Protein AF-A0A9D9PCB0-F1 (afdb_monomer_lite)

Sequence (121 aa):
MARIFLEGSPNNMSHNCPRNSQHIVNQSSSFSHPRYQTNWGKFAVWKPEWDRHDIIHTFKMILCTDKPWIVTSEANLPSLEGYTKSQAIEIARNLLLESNCKKVIAVSIHAKKSILDFHKN

Secondary structure (DSSP, 8-state):
--EEEEES-HHHHHHHS-TT-SSEEEE--S-------BTTB--EE----SS--SEEEEES--EE-SS-EEEEESSSSS--TT---HHHHHHHHHHHHSTTEEEEEESSHHHHHHHHHHHH-

pLDDT: mean 74.71, std 14.27, range [42.38, 94.44]

Structure (mmCIF, N/CA/C/O backbone):
data_AF-A0A9D9PCB0-F1
#
_entry.id   AF-A0A9D9PCB0-F1
#
loop_
_atom_site.group_PDB
_atom_site.id
_atom_site.type_symbol
_atom_site.label_atom_id
_atom_site.label_alt_id
_atom_site.label_comp_id
_atom_site.label_asym_id
_atom_site.label_entity_id
_atom_site.label_seq_id
_atom_site.pdbx_PDB_ins_code
_atom_site.Cartn_x
_atom_site.Cartn_y
_atom_site.Cartn_z
_atom_site.occupancy
_ato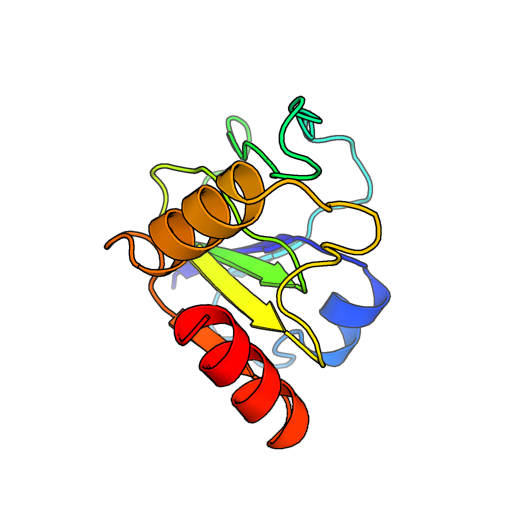m_site.B_iso_or_equiv
_atom_site.auth_seq_id
_atom_site.auth_comp_id
_atom_site.auth_asym_id
_atom_site.auth_atom_id
_atom_site.pdbx_PDB_model_num
ATOM 1 N N . MET A 1 1 ? -4.584 -9.150 -17.362 1.00 83.00 1 MET A N 1
ATOM 2 C CA . MET A 1 1 ? -3.299 -8.469 -17.091 1.00 83.00 1 MET A CA 1
ATOM 3 C C . MET A 1 1 ? -3.611 -7.088 -16.540 1.00 83.00 1 MET A C 1
ATOM 5 O O . MET A 1 1 ? -4.437 -6.417 -17.141 1.00 83.00 1 MET A O 1
ATOM 9 N N . ALA A 1 2 ? -3.021 -6.705 -15.408 1.00 87.25 2 ALA A N 1
ATOM 10 C CA . ALA A 1 2 ? -3.275 -5.404 -14.770 1.00 87.25 2 ALA A CA 1
ATOM 11 C C . ALA A 1 2 ? -2.065 -4.477 -14.943 1.00 87.25 2 ALA A C 1
ATOM 13 O O . ALA A 1 2 ? -0.948 -4.970 -15.116 1.00 87.25 2 ALA A O 1
ATOM 14 N N . ARG A 1 3 ? -2.287 -3.165 -14.891 1.00 88.31 3 ARG A N 1
ATOM 15 C CA . ARG A 1 3 ? -1.266 -2.115 -14.892 1.00 88.31 3 ARG A CA 1
ATOM 16 C C . ARG A 1 3 ? -1.065 -1.602 -13.472 1.00 88.31 3 ARG A C 1
ATOM 18 O O . ARG A 1 3 ? -1.962 -0.989 -12.897 1.00 88.31 3 ARG A O 1
ATOM 25 N N . ILE A 1 4 ? 0.108 -1.868 -12.918 1.00 87.81 4 ILE A N 1
ATOM 26 C CA . ILE A 1 4 ? 0.512 -1.467 -11.574 1.00 87.81 4 ILE A CA 1
ATOM 27 C C . ILE A 1 4 ? 1.431 -0.262 -11.710 1.00 87.81 4 ILE A C 1
ATOM 29 O O . ILE A 1 4 ? 2.440 -0.339 -12.409 1.00 87.81 4 ILE A O 1
ATOM 33 N N . PHE A 1 5 ? 1.095 0.829 -11.032 1.00 86.56 5 PHE A N 1
ATOM 34 C CA . PHE A 1 5 ? 1.978 1.981 -10.917 1.00 86.56 5 PHE A CA 1
ATOM 35 C C . PHE A 1 5 ? 2.742 1.916 -9.594 1.00 86.56 5 PHE A C 1
ATOM 37 O O . PHE A 1 5 ? 2.125 1.953 -8.531 1.00 86.56 5 PHE A O 1
ATOM 44 N N . LEU A 1 6 ? 4.068 1.801 -9.649 1.00 84.81 6 LEU A N 1
ATOM 45 C CA . LEU A 1 6 ? 4.934 1.818 -8.475 1.00 84.81 6 LEU A CA 1
ATOM 46 C C . LEU A 1 6 ? 5.426 3.231 -8.181 1.00 84.81 6 LEU A C 1
ATOM 48 O O . LEU A 1 6 ? 5.959 3.912 -9.059 1.00 84.81 6 LEU A O 1
ATOM 52 N N . GLU A 1 7 ? 5.303 3.621 -6.917 1.00 80.19 7 GLU A N 1
ATOM 53 C CA . GLU A 1 7 ? 5.705 4.937 -6.431 1.00 80.19 7 GLU A CA 1
ATOM 54 C C . GLU A 1 7 ? 6.479 4.827 -5.109 1.00 80.19 7 GLU A C 1
ATOM 56 O O . GLU A 1 7 ? 6.093 4.114 -4.178 1.00 80.19 7 GLU A O 1
ATOM 61 N N . GLY A 1 8 ? 7.580 5.564 -4.997 1.00 75.56 8 GLY A N 1
ATOM 62 C CA . GLY A 1 8 ? 8.423 5.572 -3.807 1.00 75.56 8 GLY A CA 1
ATOM 63 C C . GLY A 1 8 ? 9.897 5.770 -4.137 1.00 75.56 8 GLY A C 1
ATOM 64 O O . GLY A 1 8 ? 10.268 6.165 -5.237 1.00 75.56 8 GLY A O 1
ATOM 65 N N . SER A 1 9 ? 10.765 5.501 -3.161 1.00 72.94 9 SER A N 1
ATOM 66 C CA . SER A 1 9 ? 12.215 5.527 -3.388 1.00 72.94 9 SER A CA 1
ATOM 67 C C . SER A 1 9 ? 12.619 4.430 -4.385 1.00 72.94 9 SER A C 1
ATOM 69 O O . SER A 1 9 ? 12.251 3.273 -4.150 1.00 72.94 9 SER A O 1
ATOM 71 N N . PRO A 1 10 ? 13.423 4.733 -5.426 1.00 73.31 10 PRO A N 1
ATOM 72 C CA . PRO A 1 10 ? 13.935 3.732 -6.363 1.00 73.31 10 PRO A CA 1
ATOM 73 C C . PRO A 1 10 ? 14.617 2.551 -5.671 1.00 73.31 10 PRO A C 1
ATOM 75 O O . PRO A 1 10 ? 14.462 1.417 -6.109 1.00 73.31 10 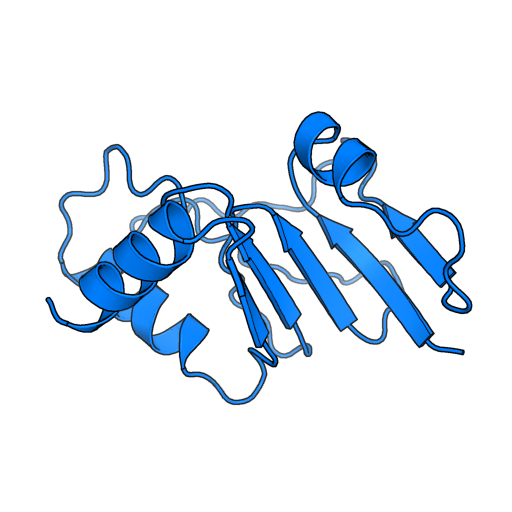PRO A O 1
ATOM 78 N N . ASN A 1 11 ? 15.303 2.796 -4.548 1.00 73.38 11 ASN A N 1
ATOM 79 C CA . ASN A 1 11 ? 15.953 1.744 -3.766 1.00 73.38 11 ASN A CA 1
ATOM 80 C C . ASN A 1 11 ? 14.934 0.795 -3.127 1.00 73.38 11 ASN A C 1
ATOM 82 O O . ASN A 1 11 ? 15.110 -0.416 -3.179 1.00 73.38 11 ASN A O 1
ATOM 86 N N . ASN A 1 12 ? 13.843 1.316 -2.564 1.00 71.69 12 ASN A N 1
ATOM 87 C CA . ASN A 1 12 ? 12.822 0.464 -1.947 1.00 71.69 12 ASN A CA 1
ATOM 88 C C . ASN A 1 12 ? 12.034 -0.290 -3.023 1.00 71.69 12 ASN A C 1
ATOM 90 O O . ASN A 1 12 ? 11.720 -1.467 -2.855 1.00 71.69 12 ASN A O 1
ATOM 94 N N . MET A 1 13 ? 11.738 0.380 -4.139 1.00 75.94 13 MET A N 1
ATOM 95 C CA . MET A 1 13 ? 11.024 -0.221 -5.260 1.00 75.94 13 MET A CA 1
ATOM 96 C C . MET A 1 13 ? 11.846 -1.332 -5.910 1.00 75.94 13 MET A C 1
ATOM 98 O O . MET A 1 13 ? 11.321 -2.417 -6.107 1.00 75.94 13 MET A O 1
ATOM 102 N N . SER A 1 14 ? 13.132 -1.120 -6.197 1.00 74.62 14 SER A N 1
ATOM 103 C CA . SER A 1 14 ? 13.965 -2.106 -6.901 1.00 74.62 14 SER A CA 1
ATOM 104 C C . SER A 1 14 ? 14.125 -3.424 -6.137 1.00 74.62 14 SER A C 1
ATOM 106 O O . SER A 1 14 ? 14.095 -4.493 -6.747 1.00 74.62 14 SER A O 1
ATOM 108 N N . HIS A 1 15 ? 14.231 -3.368 -4.806 1.00 71.75 15 HIS A N 1
ATOM 109 C CA . HIS A 1 15 ? 14.346 -4.560 -3.962 1.00 71.75 15 HIS A CA 1
ATOM 110 C C . HIS A 1 15 ? 13.025 -5.322 -3.828 1.00 71.75 15 HIS A C 1
ATOM 112 O O . HIS A 1 15 ? 13.034 -6.547 -3.729 1.00 71.75 15 HIS A O 1
ATOM 118 N N . ASN A 1 16 ? 11.897 -4.609 -3.839 1.00 70.94 16 ASN A N 1
ATOM 119 C CA . ASN A 1 16 ? 10.573 -5.184 -3.599 1.00 70.94 16 ASN A CA 1
ATOM 120 C C . ASN A 1 16 ? 9.732 -5.358 -4.880 1.00 70.94 16 ASN A C 1
ATOM 122 O O . ASN A 1 16 ? 8.603 -5.847 -4.810 1.00 70.94 16 ASN A O 1
ATOM 126 N N . CYS A 1 17 ? 10.244 -4.956 -6.046 1.00 72.25 17 CYS A N 1
ATOM 127 C CA . CYS A 1 17 ? 9.541 -5.081 -7.317 1.00 72.25 17 CYS A CA 1
ATOM 128 C C . CYS A 1 17 ? 9.492 -6.557 -7.744 1.00 72.25 17 CYS A C 1
ATOM 130 O O . CYS A 1 17 ? 10.525 -7.239 -7.746 1.00 72.25 17 CYS A O 1
ATOM 132 N N . PRO A 1 18 ? 8.320 -7.074 -8.147 1.00 71.75 18 PRO A N 1
ATOM 133 C CA . PRO A 1 18 ? 8.205 -8.447 -8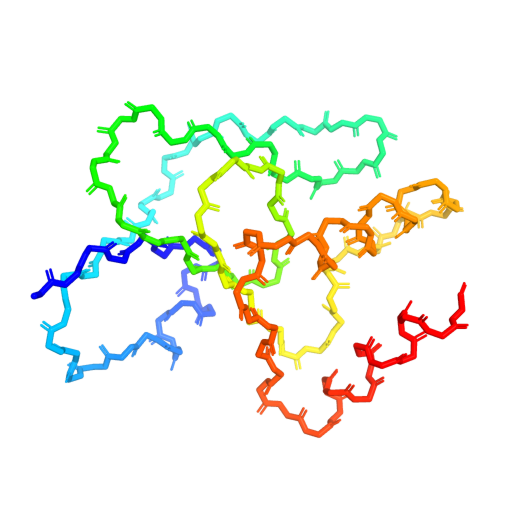.615 1.00 71.75 18 PRO A CA 1
ATOM 134 C C . PRO A 1 18 ? 9.007 -8.637 -9.909 1.00 71.75 18 PRO A C 1
ATOM 136 O O . PRO A 1 18 ? 8.689 -8.049 -10.939 1.00 71.75 18 PRO A O 1
ATOM 139 N N . ARG A 1 19 ? 10.038 -9.488 -9.861 1.00 75.31 19 ARG A N 1
ATOM 140 C CA . ARG A 1 19 ? 10.907 -9.786 -11.018 1.00 75.31 19 ARG A CA 1
ATOM 141 C C . ARG A 1 19 ? 10.210 -10.623 -12.097 1.00 75.31 19 ARG A C 1
ATOM 143 O O . ARG A 1 19 ? 10.544 -10.499 -13.265 1.00 75.31 19 ARG A O 1
ATOM 150 N N . ASN A 1 20 ? 9.221 -11.426 -11.698 1.00 81.19 20 ASN A N 1
ATOM 151 C CA . ASN A 1 20 ? 8.485 -12.359 -12.563 1.00 81.19 20 ASN A CA 1
ATOM 152 C C . ASN A 1 20 ? 6.975 -12.054 -12.580 1.00 81.19 20 ASN A C 1
ATOM 154 O O . ASN A 1 20 ? 6.145 -12.960 -12.543 1.00 81.19 20 ASN A O 1
ATOM 158 N N . SER A 1 21 ? 6.603 -10.773 -12.550 1.00 80.06 21 SER A N 1
ATOM 159 C CA . SER A 1 21 ? 5.193 -10.376 -12.580 1.00 80.06 21 SER A CA 1
ATOM 160 C C . SER A 1 21 ? 4.542 -10.722 -13.920 1.00 80.06 21 SER A C 1
ATOM 162 O O . SER A 1 21 ? 5.112 -10.459 -14.973 1.00 80.06 21 SER A O 1
ATOM 164 N N . GLN A 1 22 ? 3.307 -11.228 -13.888 1.00 87.50 22 GLN A N 1
ATOM 165 C CA . GLN A 1 22 ? 2.443 -11.322 -15.075 1.00 87.50 22 GLN A CA 1
ATOM 166 C C . GLN A 1 22 ? 1.684 -10.008 -15.357 1.00 87.50 22 GLN A C 1
ATOM 168 O O . GLN A 1 22 ? 0.855 -9.945 -16.264 1.00 87.50 22 GLN A O 1
ATOM 173 N N . HIS A 1 23 ? 1.914 -8.968 -14.550 1.00 88.12 23 HIS A N 1
ATOM 174 C CA . HIS A 1 23 ? 1.304 -7.645 -14.677 1.00 88.12 23 HIS A CA 1
ATOM 175 C C . HIS A 1 23 ? 2.274 -6.656 -15.329 1.00 88.12 23 HIS A C 1
ATOM 177 O O . HIS A 1 23 ? 3.488 -6.789 -15.185 1.00 88.12 23 HIS A O 1
ATOM 183 N N . ILE A 1 24 ? 1.737 -5.626 -15.987 1.00 87.19 24 ILE A N 1
ATOM 184 C CA . ILE A 1 24 ? 2.544 -4.491 -16.446 1.00 87.19 24 ILE A CA 1
ATOM 185 C C . ILE A 1 24 ? 2.876 -3.650 -15.220 1.00 87.19 24 ILE A C 1
ATOM 187 O O . ILE A 1 24 ? 1.970 -3.214 -14.511 1.00 87.19 24 ILE A O 1
ATOM 191 N N . VAL A 1 25 ? 4.162 -3.418 -14.985 1.00 86.19 25 VAL A N 1
ATOM 192 C CA . VAL A 1 25 ? 4.642 -2.611 -13.867 1.00 86.19 25 VAL A CA 1
ATOM 193 C C . VAL A 1 25 ? 5.292 -1.353 -14.423 1.00 86.19 25 VAL A C 1
ATOM 195 O O . VAL A 1 25 ? 6.379 -1.411 -14.990 1.00 86.19 25 VAL A O 1
ATOM 198 N N . ASN A 1 26 ? 4.620 -0.220 -14.244 1.00 82.12 26 ASN A N 1
ATOM 199 C CA . ASN A 1 26 ? 5.170 1.094 -14.537 1.00 82.12 26 ASN A CA 1
ATOM 200 C C . ASN A 1 26 ? 5.781 1.645 -13.254 1.00 82.12 26 ASN A C 1
ATOM 202 O O . ASN A 1 26 ? 5.177 1.550 -12.189 1.00 82.12 26 ASN A O 1
ATOM 206 N N . GLN A 1 27 ? 6.975 2.213 -13.345 1.00 77.62 27 GLN A N 1
ATOM 207 C CA . GLN A 1 27 ? 7.621 2.872 -12.218 1.00 77.62 27 GLN A CA 1
ATOM 208 C C . GLN A 1 27 ? 7.643 4.368 -12.477 1.00 77.62 27 GLN A C 1
ATOM 210 O O . GLN A 1 27 ? 7.949 4.809 -13.585 1.00 77.62 27 GLN A O 1
ATOM 215 N N . SER A 1 28 ? 7.362 5.138 -11.434 1.00 69.12 28 SER A N 1
ATOM 216 C CA . SER A 1 28 ? 7.680 6.555 -11.394 1.00 69.12 28 SER A CA 1
ATOM 217 C C . SER A 1 28 ? 9.176 6.737 -11.654 1.00 69.12 28 SER A C 1
ATOM 219 O O . SER A 1 28 ? 10.019 6.404 -10.816 1.00 69.12 28 SER A O 1
ATOM 221 N N . SER A 1 29 ? 9.528 7.222 -12.848 1.00 57.81 29 SER A N 1
ATOM 222 C CA . SER A 1 29 ? 10.822 7.882 -13.019 1.00 57.81 29 SER A CA 1
ATOM 223 C C . SER A 1 29 ? 10.792 9.143 -12.156 1.00 57.81 29 SER A C 1
ATOM 225 O O . SER A 1 29 ? 9.717 9.671 -11.897 1.00 57.81 29 SER A O 1
ATOM 227 N N . SER A 1 30 ? 11.940 9.638 -11.698 1.00 53.44 30 SER A N 1
ATOM 228 C CA . SER A 1 30 ? 12.097 10.759 -10.751 1.00 53.44 30 SER A CA 1
ATOM 229 C C . SER A 1 30 ? 11.379 12.087 -11.109 1.00 53.44 30 SER A C 1
ATOM 231 O O . SER A 1 30 ? 11.549 13.088 -10.412 1.00 53.44 30 SER A O 1
ATOM 233 N N . PHE A 1 31 ? 10.581 12.115 -12.175 1.00 42.38 31 PHE A N 1
ATOM 234 C CA . PHE A 1 31 ? 9.667 13.166 -12.590 1.00 42.38 31 PHE A CA 1
ATOM 235 C C . PHE A 1 31 ? 8.457 13.307 -11.647 1.00 42.38 31 PHE A C 1
ATOM 237 O O . PHE A 1 31 ? 7.429 12.645 -11.759 1.00 42.38 31 PHE A O 1
ATOM 244 N N . SER A 1 32 ? 8.620 14.229 -10.695 1.00 46.94 32 SER A N 1
ATOM 245 C CA . SER A 1 32 ? 7.729 15.383 -10.479 1.00 46.94 32 SER A CA 1
ATOM 246 C C . SER A 1 32 ? 6.223 15.183 -10.701 1.00 46.94 32 SER A C 1
ATOM 248 O O . SER A 1 32 ? 5.593 15.949 -11.428 1.00 46.94 32 SER A O 1
ATOM 250 N N . HIS A 1 33 ? 5.605 14.232 -10.008 1.00 52.66 33 HIS A N 1
ATOM 251 C CA . HIS A 1 33 ? 4.189 14.395 -9.686 1.00 52.66 33 HIS A CA 1
ATOM 252 C C . HIS A 1 33 ? 4.085 15.518 -8.644 1.00 52.66 33 HIS A C 1
ATOM 254 O O . HIS A 1 33 ? 4.950 15.578 -7.756 1.00 52.66 33 HIS A O 1
ATOM 260 N N . PRO A 1 34 ? 3.093 16.425 -8.721 1.00 50.94 34 PRO A N 1
ATOM 261 C CA . PRO A 1 34 ? 2.896 17.437 -7.695 1.00 50.94 34 PRO A CA 1
ATOM 262 C C . PRO A 1 34 ? 2.571 16.732 -6.376 1.00 50.94 34 PRO A C 1
ATOM 264 O O . PRO A 1 34 ? 1.432 16.403 -6.063 1.00 50.94 34 PRO A O 1
ATOM 267 N N . ARG A 1 35 ? 3.614 16.460 -5.590 1.00 53.62 35 ARG A N 1
ATOM 268 C CA . ARG A 1 35 ? 3.492 16.059 -4.196 1.00 53.62 35 ARG A CA 1
ATOM 269 C C . ARG A 1 35 ? 3.057 17.309 -3.461 1.00 53.62 35 ARG A C 1
ATOM 271 O O . ARG A 1 35 ? 3.895 18.123 -3.077 1.00 53.62 35 ARG A O 1
ATOM 278 N N . TYR A 1 36 ? 1.749 17.492 -3.333 1.00 50.25 36 TYR A N 1
ATOM 279 C CA . TYR A 1 36 ? 1.209 18.585 -2.545 1.00 50.25 36 TYR A CA 1
ATOM 280 C C . TYR A 1 36 ? 1.622 18.369 -1.091 1.00 50.25 36 TYR A C 1
ATOM 282 O O . TYR A 1 36 ? 1.034 17.563 -0.378 1.00 50.25 36 TYR A O 1
ATOM 290 N N . GLN A 1 37 ? 2.665 19.074 -0.652 1.00 49.31 37 GLN A N 1
ATOM 291 C CA . GLN A 1 37 ? 2.933 19.207 0.770 1.00 49.31 37 GLN A CA 1
ATOM 292 C C . GLN A 1 37 ? 1.751 19.961 1.362 1.00 49.31 37 GLN A C 1
ATOM 294 O O . GLN A 1 37 ? 1.550 21.144 1.099 1.00 49.31 37 GLN A O 1
ATOM 299 N N . THR A 1 38 ? 0.925 19.250 2.113 1.00 52.72 38 THR A N 1
ATOM 300 C CA . THR A 1 38 ? -0.152 19.882 2.866 1.00 52.72 38 THR A CA 1
ATOM 301 C C . THR A 1 38 ? 0.408 20.383 4.196 1.00 52.72 38 THR A C 1
ATOM 303 O O . THR A 1 38 ? 1.423 19.880 4.683 1.00 52.72 38 THR A O 1
ATOM 306 N N . ASN A 1 39 ? -0.293 21.311 4.850 1.00 51.38 39 ASN A N 1
ATOM 307 C CA . ASN A 1 39 ? 0.034 21.756 6.216 1.00 51.38 39 ASN A CA 1
ATOM 308 C C . ASN A 1 39 ? -0.042 20.622 7.266 1.00 51.38 39 ASN A C 1
ATOM 310 O O . ASN A 1 39 ? 0.356 20.809 8.419 1.00 51.38 39 ASN A O 1
ATOM 314 N N . TRP A 1 40 ? -0.564 19.462 6.860 1.00 49.44 40 TRP A N 1
ATOM 315 C CA . TRP A 1 40 ? -0.699 18.228 7.630 1.00 49.44 40 TRP A CA 1
ATOM 316 C C . TRP A 1 40 ? 0.476 17.268 7.397 1.00 49.44 40 TRP A C 1
ATOM 318 O O . TRP A 1 40 ? 0.653 16.320 8.148 1.00 49.44 40 TRP A O 1
ATOM 328 N N . GLY A 1 41 ? 1.308 17.528 6.389 1.00 51.97 41 GLY A N 1
ATOM 329 C CA . GLY A 1 41 ? 2.529 16.795 6.098 1.00 51.97 41 GLY A CA 1
ATOM 330 C C . GLY A 1 41 ? 2.649 16.294 4.673 1.00 51.97 41 GLY A C 1
ATOM 331 O O . GLY A 1 41 ? 1.894 16.709 3.788 1.00 51.97 41 GLY A O 1
ATOM 332 N N . LYS A 1 42 ? 3.645 15.426 4.442 1.00 49.09 42 LYS A N 1
ATOM 333 C CA . LYS A 1 42 ? 3.885 14.747 3.157 1.00 49.09 42 LYS A CA 1
ATOM 334 C C . LYS A 1 42 ? 2.810 13.683 2.906 1.00 49.09 42 LYS A C 1
ATOM 336 O O . LYS A 1 42 ? 3.099 12.496 2.796 1.00 49.09 42 LYS A O 1
ATOM 341 N N . PHE A 1 43 ? 1.564 14.117 2.800 1.00 54.97 43 PHE A N 1
ATOM 342 C CA . PHE A 1 43 ? 0.545 13.370 2.086 1.00 54.97 43 PHE A CA 1
ATOM 343 C C . PHE A 1 43 ? 0.826 13.557 0.606 1.00 54.97 43 PHE A C 1
ATOM 345 O O . PHE A 1 43 ? 0.870 14.684 0.120 1.00 54.97 43 PHE A O 1
ATOM 352 N N . ALA A 1 44 ? 1.048 12.471 -0.124 1.00 55.09 44 ALA A N 1
ATOM 353 C CA . ALA A 1 44 ? 0.990 12.574 -1.568 1.00 55.09 44 ALA A CA 1
ATOM 354 C C . ALA A 1 44 ? -0.491 12.608 -1.942 1.00 55.09 44 ALA A C 1
ATOM 356 O O . ALA A 1 44 ? -1.160 11.574 -1.978 1.00 55.09 44 ALA A O 1
ATOM 357 N N . VAL A 1 45 ? -1.019 13.811 -2.176 1.00 53.94 45 VAL A N 1
ATOM 358 C CA . VAL A 1 45 ? -2.251 13.955 -2.954 1.00 53.94 45 VAL A CA 1
ATOM 359 C C . VAL A 1 45 ? -1.892 13.483 -4.353 1.00 53.94 45 VAL A C 1
ATOM 361 O O . VAL A 1 45 ? -1.173 14.155 -5.091 1.00 53.94 45 VAL A O 1
ATOM 364 N N . TRP A 1 46 ? -2.285 12.253 -4.651 1.00 57.03 46 TRP A N 1
ATOM 365 C CA . TRP A 1 46 ? -1.867 11.555 -5.848 1.00 57.03 46 TRP A CA 1
ATOM 366 C C . TRP A 1 46 ? -3.009 11.620 -6.846 1.00 57.03 46 TRP A C 1
ATOM 368 O O . TRP A 1 46 ? -3.999 10.894 -6.734 1.00 57.03 46 TRP A O 1
ATOM 378 N N . LYS A 1 47 ? -2.863 12.518 -7.824 1.00 54.06 47 LYS A N 1
ATOM 379 C CA . LYS A 1 47 ? -3.736 12.594 -8.992 1.00 54.06 47 LYS A CA 1
ATOM 380 C C . LYS A 1 47 ? -2.929 12.173 -10.223 1.00 54.06 47 LYS A C 1
ATOM 382 O O . LYS A 1 47 ? -2.302 13.013 -10.866 1.00 54.06 47 LYS A O 1
ATOM 387 N N . PRO A 1 48 ? -2.872 10.870 -10.524 1.00 55.00 48 PRO A N 1
ATOM 388 C CA . PRO A 1 48 ? -2.189 10.365 -11.701 1.00 55.00 48 PRO A CA 1
ATOM 389 C C . PRO A 1 48 ? -3.068 10.675 -12.910 1.00 55.00 48 PRO A C 1
ATOM 391 O O . PRO A 1 48 ? -3.888 9.866 -13.334 1.00 55.00 48 PRO A O 1
ATOM 394 N N . GLU A 1 49 ? -2.961 11.897 -13.422 1.00 56.66 49 GLU A N 1
ATOM 395 C CA . GLU A 1 49 ? -3.733 12.316 -14.590 1.00 56.66 49 GLU A CA 1
ATOM 396 C C . GLU A 1 49 ? -3.174 11.709 -15.886 1.00 56.66 49 GLU A C 1
ATOM 398 O O . GLU A 1 49 ? -3.872 11.696 -16.897 1.00 56.66 49 GLU A O 1
ATOM 403 N N . TRP A 1 50 ? -1.918 11.240 -15.886 1.00 54.88 50 TRP A N 1
ATOM 404 C CA . TRP A 1 50 ? -1.158 11.068 -17.131 1.00 54.88 50 TRP A CA 1
ATOM 405 C C . TRP A 1 50 ? -0.936 9.609 -17.561 1.00 54.88 50 TRP A C 1
ATOM 407 O O . TRP A 1 50 ? -0.708 9.380 -18.744 1.00 54.88 50 TRP A O 1
ATOM 417 N N . ASP A 1 51 ? -1.116 8.616 -16.677 1.00 59.97 51 ASP A N 1
ATOM 418 C CA . ASP A 1 51 ? -0.947 7.194 -17.020 1.00 59.97 51 ASP A CA 1
ATOM 419 C C . ASP A 1 51 ? -2.173 6.341 -16.673 1.00 59.97 51 ASP A C 1
ATOM 421 O O . ASP A 1 51 ? -2.669 6.353 -15.546 1.00 59.97 51 ASP A O 1
ATOM 425 N N . ARG A 1 52 ? -2.640 5.519 -17.625 1.00 73.94 52 ARG A N 1
ATOM 426 C CA . ARG A 1 52 ? -3.671 4.498 -17.364 1.00 73.94 52 ARG A CA 1
ATOM 427 C C . ARG A 1 52 ? -3.078 3.392 -16.482 1.00 73.94 52 ARG A C 1
ATOM 429 O O . ARG A 1 52 ? -2.311 2.569 -16.972 1.00 73.94 52 ARG A O 1
ATOM 436 N N . HIS A 1 53 ? -3.469 3.334 -15.213 1.00 83.38 53 HIS A N 1
ATOM 437 C CA . HIS A 1 53 ? -3.121 2.262 -14.273 1.00 83.38 53 HIS A CA 1
ATOM 438 C C . HIS A 1 53 ? -4.379 1.762 -13.553 1.00 83.38 53 HIS A C 1
ATOM 440 O O . HIS A 1 53 ? -5.338 2.512 -13.365 1.00 83.38 53 HIS A O 1
ATOM 446 N N . ASP A 1 54 ? -4.371 0.486 -13.172 1.00 88.94 54 ASP A N 1
ATOM 447 C CA . ASP A 1 54 ? -5.486 -0.170 -12.479 1.00 88.94 54 ASP A CA 1
ATOM 448 C C . ASP A 1 54 ? -5.329 -0.077 -10.954 1.00 88.94 54 ASP A C 1
ATOM 450 O O . ASP A 1 54 ? -6.316 -0.048 -10.219 1.00 88.94 54 ASP A O 1
ATOM 454 N N . ILE A 1 55 ? -4.081 -0.034 -10.475 1.00 89.62 55 ILE A N 1
ATOM 455 C CA . ILE A 1 55 ? -3.745 0.050 -9.054 1.00 89.62 55 ILE A CA 1
ATOM 456 C C . ILE A 1 55 ? -2.420 0.779 -8.848 1.00 89.62 55 ILE A C 1
ATOM 458 O O . ILE A 1 55 ? -1.502 0.674 -9.666 1.00 89.62 55 ILE A O 1
ATOM 462 N N . ILE A 1 56 ? -2.315 1.494 -7.732 1.00 87.88 56 ILE A N 1
ATOM 463 C CA . ILE A 1 56 ? -1.081 2.153 -7.306 1.00 87.88 56 ILE A CA 1
ATOM 464 C C . ILE A 1 56 ? -0.468 1.348 -6.165 1.00 87.88 56 ILE A C 1
ATOM 466 O O . ILE A 1 56 ? -1.155 0.984 -5.216 1.00 87.88 56 ILE A O 1
ATOM 470 N N . HIS A 1 57 ? 0.825 1.068 -6.227 1.00 89.00 57 HIS A N 1
ATOM 471 C CA . HIS A 1 57 ? 1.545 0.399 -5.154 1.00 89.00 57 HIS A CA 1
ATOM 472 C C . HIS A 1 57 ? 2.690 1.286 -4.673 1.00 89.00 57 HIS A C 1
ATOM 474 O O . HIS A 1 57 ? 3.663 1.532 -5.382 1.00 89.00 57 HIS A O 1
ATOM 480 N N . THR A 1 58 ? 2.547 1.795 -3.452 1.00 84.44 58 THR A N 1
ATOM 481 C CA . THR A 1 58 ? 3.480 2.742 -2.853 1.00 84.44 58 THR A CA 1
ATOM 482 C C . THR A 1 58 ? 4.422 2.102 -1.845 1.00 84.44 58 THR A C 1
ATOM 484 O O . THR A 1 58 ? 4.096 1.113 -1.186 1.00 84.44 58 THR A O 1
ATOM 487 N N . PHE A 1 59 ? 5.584 2.726 -1.656 1.00 83.19 59 PHE A N 1
ATOM 488 C CA . PHE A 1 59 ? 6.549 2.360 -0.620 1.00 83.19 59 PHE A CA 1
ATOM 489 C C . PHE A 1 59 ? 6.731 3.505 0.376 1.00 83.19 59 PHE A C 1
ATOM 491 O O . PHE A 1 59 ? 7.249 4.564 0.024 1.00 83.19 59 PHE A O 1
ATOM 498 N N . LYS A 1 60 ? 6.338 3.274 1.636 1.00 78.19 60 LYS A N 1
ATOM 499 C CA . LYS A 1 60 ? 6.393 4.240 2.754 1.00 78.19 60 LYS A CA 1
ATOM 500 C C . LYS A 1 60 ? 5.633 5.554 2.501 1.00 78.19 60 LYS A C 1
ATOM 502 O O . LYS A 1 60 ? 5.995 6.583 3.066 1.00 78.19 60 LYS A O 1
ATOM 507 N N . MET A 1 61 ? 4.581 5.531 1.678 1.00 79.00 61 MET A N 1
ATOM 508 C CA . MET A 1 61 ? 3.795 6.721 1.341 1.00 79.00 61 MET A CA 1
ATOM 509 C C . MET A 1 61 ? 2.294 6.427 1.367 1.00 79.00 61 MET A C 1
ATOM 511 O O . MET A 1 61 ? 1.830 5.519 0.682 1.00 79.00 61 MET A O 1
ATOM 515 N N . ILE A 1 62 ? 1.545 7.203 2.153 1.00 81.56 62 ILE A N 1
ATOM 516 C CA . ILE A 1 62 ? 0.077 7.168 2.177 1.00 81.56 62 ILE A CA 1
ATOM 517 C C . ILE A 1 62 ? -0.444 8.071 1.065 1.00 81.56 62 ILE A C 1
ATOM 519 O O . ILE A 1 62 ? 0.029 9.203 0.917 1.00 81.56 62 ILE A O 1
ATOM 523 N N . LEU A 1 63 ? -1.407 7.563 0.299 1.00 78.75 63 LEU A N 1
ATOM 524 C CA . LEU A 1 63 ? -2.032 8.305 -0.784 1.00 78.75 63 LEU A CA 1
ATOM 525 C C . LEU A 1 63 ? -3.383 8.860 -0.364 1.00 78.75 63 LEU A C 1
ATOM 527 O O . LEU A 1 63 ? -4.175 8.176 0.275 1.00 78.75 63 LEU A O 1
ATOM 531 N N . CYS A 1 64 ? -3.652 10.083 -0.803 1.00 78.88 64 CYS A N 1
ATOM 532 C CA . CYS A 1 64 ? -5.005 10.608 -0.912 1.00 78.88 64 CYS A CA 1
ATOM 533 C C . CYS A 1 64 ? -5.387 10.547 -2.396 1.00 78.88 64 CYS A C 1
ATOM 535 O O . CYS A 1 64 ? -4.871 11.327 -3.202 1.00 78.88 64 CYS A O 1
ATOM 537 N N . THR A 1 65 ? -6.184 9.547 -2.771 1.00 79.19 65 THR A N 1
ATOM 538 C CA . THR A 1 65 ? -6.564 9.245 -4.159 1.00 79.19 65 THR A CA 1
ATOM 539 C C . THR A 1 65 ? -7.895 8.500 -4.183 1.00 79.19 65 THR A C 1
ATOM 541 O O . THR A 1 65 ? -8.209 7.792 -3.240 1.00 79.19 65 THR A O 1
ATOM 544 N N . ASP A 1 66 ? -8.676 8.603 -5.252 1.00 82.62 66 ASP A N 1
ATOM 545 C CA . ASP A 1 66 ? -9.882 7.787 -5.460 1.00 82.62 66 ASP A CA 1
ATOM 546 C C . ASP A 1 66 ? -9.564 6.409 -6.074 1.00 82.62 66 ASP A C 1
ATOM 548 O O . ASP A 1 66 ? -10.414 5.515 -6.120 1.00 82.62 66 ASP A O 1
ATOM 552 N N . LYS A 1 67 ? -8.328 6.216 -6.548 1.00 85.50 67 LYS A N 1
ATOM 553 C CA . LYS A 1 67 ? -7.877 4.978 -7.183 1.00 85.50 67 LYS A CA 1
ATOM 554 C C . LYS A 1 67 ? -7.581 3.881 -6.160 1.00 85.50 67 LYS A C 1
ATOM 556 O O . LYS A 1 67 ? -7.135 4.172 -5.052 1.00 85.50 67 LYS A O 1
ATOM 561 N N . PRO A 1 68 ? -7.757 2.599 -6.527 1.00 91.50 68 PRO A N 1
ATOM 562 C CA . PRO A 1 68 ? -7.268 1.495 -5.717 1.00 91.50 68 PRO A CA 1
ATOM 563 C C . PRO A 1 68 ? -5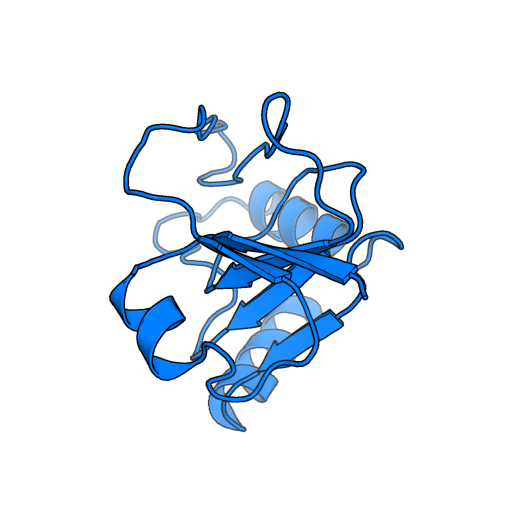.765 1.622 -5.469 1.00 91.50 68 PRO A C 1
ATOM 565 O O . PRO A 1 68 ? -4.991 1.840 -6.406 1.00 91.50 68 PRO A O 1
ATOM 568 N N . TRP A 1 69 ? -5.343 1.441 -4.220 1.00 90.50 69 TRP A N 1
ATOM 569 C CA . TRP A 1 69 ? -3.934 1.511 -3.865 1.00 90.50 69 TRP A CA 1
ATOM 570 C C . TRP A 1 69 ? -3.531 0.513 -2.780 1.00 90.50 69 TRP A C 1
ATOM 572 O O . TRP A 1 69 ? -4.355 -0.012 -2.030 1.00 90.50 69 TRP A O 1
ATOM 582 N N . ILE A 1 70 ? -2.238 0.216 -2.747 1.00 91.88 70 ILE A N 1
ATOM 583 C CA . ILE A 1 70 ? -1.564 -0.656 -1.788 1.00 91.88 70 ILE A CA 1
ATOM 584 C C . ILE A 1 70 ? -0.350 0.101 -1.268 1.00 91.88 70 ILE A C 1
ATOM 586 O O . ILE A 1 70 ? 0.335 0.763 -2.044 1.00 91.88 70 ILE A O 1
ATOM 590 N N . VAL A 1 71 ? -0.031 -0.051 0.014 1.00 87.88 71 VAL A N 1
ATOM 591 C CA . VAL A 1 71 ? 1.195 0.505 0.599 1.00 87.88 71 VAL A CA 1
ATOM 592 C C . VAL A 1 71 ? 2.044 -0.575 1.239 1.00 87.88 71 VAL A C 1
ATOM 594 O O . VAL A 1 71 ? 1.553 -1.379 2.026 1.00 87.88 71 VAL A O 1
ATOM 597 N N . THR A 1 72 ? 3.338 -0.565 0.933 1.00 88.00 72 THR A N 1
ATOM 598 C CA . THR A 1 72 ? 4.354 -1.366 1.614 1.00 88.00 72 THR A CA 1
ATOM 599 C C . THR A 1 72 ? 5.163 -0.495 2.569 1.00 88.00 72 THR A C 1
ATOM 601 O O . THR A 1 72 ? 5.678 0.557 2.186 1.00 88.00 72 THR A O 1
ATOM 604 N N . SER A 1 73 ? 5.324 -0.954 3.810 1.00 82.75 73 SER A N 1
ATOM 605 C CA . SER A 1 73 ? 6.177 -0.328 4.820 1.00 82.75 73 SER A CA 1
ATOM 606 C C . SER A 1 73 ? 7.244 -1.293 5.330 1.00 82.75 73 SER A C 1
ATOM 608 O O . SER A 1 73 ? 6.962 -2.451 5.651 1.00 82.75 73 SER A O 1
ATOM 610 N N . GLU A 1 74 ? 8.475 -0.789 5.437 1.00 77.38 74 GLU A N 1
ATOM 611 C CA . GLU A 1 74 ? 9.613 -1.547 5.971 1.00 77.38 74 GLU A CA 1
ATOM 612 C C . GLU A 1 74 ? 9.810 -1.381 7.480 1.00 77.38 74 GLU A C 1
ATOM 614 O O . GLU A 1 74 ? 10.455 -2.205 8.125 1.00 77.38 74 GLU A O 1
ATOM 619 N N . ALA A 1 75 ? 9.241 -0.315 8.036 1.00 73.25 75 ALA A N 1
ATOM 620 C CA . ALA A 1 75 ? 9.283 0.008 9.452 1.00 73.25 75 ALA A CA 1
ATOM 621 C C . ALA A 1 75 ? 8.007 0.792 9.784 1.00 73.25 75 ALA A C 1
ATOM 623 O O . ALA A 1 75 ? 6.918 0.217 9.803 1.00 73.25 75 ALA A O 1
ATOM 624 N N . ASN A 1 76 ? 8.115 2.108 9.945 1.00 70.44 76 ASN A N 1
ATOM 625 C CA . ASN A 1 76 ? 6.986 2.976 10.256 1.00 70.44 76 ASN A CA 1
ATOM 626 C C . ASN A 1 76 ? 6.216 3.353 8.980 1.00 70.44 76 ASN A C 1
ATOM 628 O O . ASN A 1 76 ? 6.810 3.777 7.984 1.00 70.44 76 ASN A O 1
ATOM 632 N N . LEU A 1 77 ? 4.890 3.182 9.010 1.00 62.78 77 LEU A N 1
ATOM 633 C CA . LEU A 1 77 ? 3.997 3.834 8.051 1.00 62.78 77 LEU A CA 1
ATOM 634 C C . LEU A 1 77 ? 4.073 5.343 8.270 1.00 62.78 77 LEU A C 1
ATOM 636 O O . LEU A 1 77 ? 3.962 5.786 9.409 1.00 62.78 77 LEU A O 1
ATOM 640 N N . PRO A 1 78 ? 4.008 6.106 7.174 1.00 60.56 78 PRO A N 1
ATOM 641 C CA . PRO A 1 78 ? 5.095 6.875 6.551 1.00 60.56 78 PRO A CA 1
ATOM 642 C C . PRO A 1 78 ? 6.044 7.596 7.529 1.00 60.56 78 PRO A C 1
ATOM 644 O O . PRO A 1 78 ? 5.905 7.535 8.743 1.00 60.56 78 PRO A O 1
ATOM 647 N N . SER A 1 79 ? 7.046 8.301 6.990 1.00 53.81 79 SER A N 1
ATOM 648 C CA . SER A 1 79 ? 7.868 9.260 7.746 1.00 53.81 79 SER A CA 1
ATOM 649 C C . SER A 1 79 ? 6.965 10.388 8.268 1.00 53.81 79 SER A C 1
ATOM 651 O O . SER A 1 79 ? 6.864 11.464 7.687 1.00 53.81 79 SER A O 1
ATOM 653 N N . LEU A 1 80 ? 6.261 10.111 9.369 1.00 53.59 80 LEU A N 1
ATOM 654 C CA . LEU A 1 80 ? 5.671 11.118 10.234 1.00 53.59 80 LEU A CA 1
ATOM 655 C C . LEU A 1 80 ? 6.756 11.768 11.121 1.00 53.59 80 LEU A C 1
ATOM 657 O O . LEU A 1 80 ? 6.442 12.505 12.051 1.00 53.59 80 LEU A O 1
ATOM 661 N N . GLU A 1 81 ? 8.039 11.519 10.832 1.00 47.94 81 GLU A N 1
ATOM 662 C CA . GLU A 1 81 ? 9.163 12.219 11.447 1.00 47.94 81 GLU A CA 1
ATOM 663 C C . GLU A 1 81 ? 8.987 13.728 11.239 1.00 47.94 81 GLU A C 1
ATOM 665 O O . GLU A 1 81 ? 8.989 14.229 10.116 1.00 47.94 81 GLU A O 1
ATOM 670 N N . GLY A 1 82 ? 8.781 14.443 12.346 1.00 48.56 82 GLY A N 1
ATOM 671 C CA . GLY A 1 82 ? 8.514 15.882 12.354 1.00 48.56 82 GLY A CA 1
ATOM 672 C C . GLY A 1 82 ? 7.033 16.277 12.386 1.00 48.56 82 GLY A C 1
ATOM 673 O O . GLY A 1 82 ? 6.737 17.466 12.481 1.00 48.56 82 GLY A O 1
ATOM 674 N N . TYR A 1 83 ? 6.095 15.326 12.364 1.00 55.50 83 TYR A N 1
ATOM 675 C CA . TYR A 1 83 ? 4.658 15.602 12.405 1.00 55.50 83 TYR A CA 1
ATOM 676 C C . TYR A 1 83 ? 4.085 15.310 13.792 1.00 55.50 83 TYR A C 1
ATOM 678 O O . TYR A 1 83 ? 3.613 14.221 14.095 1.00 55.50 83 TYR A O 1
ATO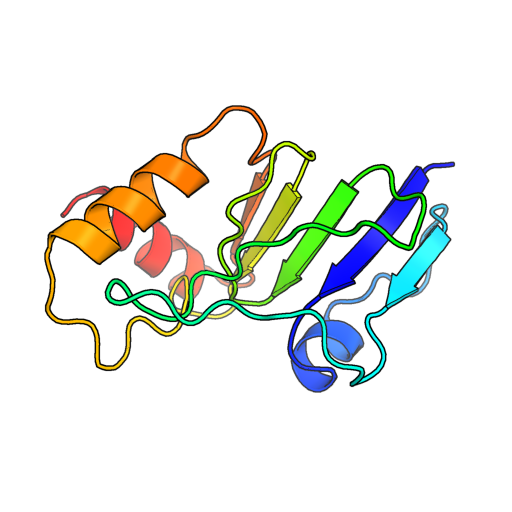M 686 N N . THR A 1 84 ? 4.116 16.330 14.645 1.00 54.22 84 THR A N 1
ATOM 687 C CA . THR A 1 84 ? 3.562 16.323 16.009 1.00 54.22 84 THR A CA 1
ATOM 688 C C . THR A 1 84 ? 2.067 16.667 16.071 1.00 54.22 84 THR A C 1
ATOM 690 O O . THR A 1 84 ? 1.509 16.790 17.158 1.00 54.22 84 THR A O 1
ATOM 693 N N . LYS A 1 85 ? 1.387 16.841 14.927 1.00 61.41 85 LYS A N 1
ATOM 694 C CA . LYS A 1 85 ? -0.031 17.232 14.887 1.00 61.41 85 LYS A CA 1
ATOM 695 C C . LYS A 1 85 ? -0.939 16.003 14.838 1.00 61.41 85 LYS A C 1
ATOM 697 O O . LYS A 1 85 ? -0.961 15.292 13.836 1.00 61.41 85 LYS A O 1
ATOM 702 N N . SER A 1 86 ? -1.740 15.813 15.887 1.00 69.19 86 SER A N 1
ATOM 703 C CA . SER A 1 86 ? -2.755 14.751 16.020 1.00 69.19 86 SER A CA 1
ATOM 704 C C . SER A 1 86 ? -3.647 14.591 14.781 1.00 69.19 86 SER A C 1
ATOM 706 O O . SER A 1 86 ? -3.912 13.473 14.353 1.00 69.19 86 SER A O 1
ATOM 708 N N . GLN A 1 87 ? -4.029 15.698 14.141 1.00 72.06 87 GLN A N 1
ATOM 709 C CA . GLN A 1 87 ? -4.896 15.703 12.956 1.00 72.06 87 GLN A CA 1
ATOM 710 C C . GLN A 1 87 ? -4.267 15.021 11.732 1.00 72.06 87 GLN A C 1
ATOM 712 O O . GLN A 1 87 ? -4.957 14.345 10.977 1.00 72.06 87 GLN A O 1
ATOM 717 N N . ALA A 1 88 ? -2.952 15.148 11.535 1.00 73.38 88 ALA A N 1
ATOM 718 C CA . ALA A 1 88 ? -2.269 14.464 10.438 1.00 73.38 88 ALA A CA 1
ATOM 719 C C . ALA A 1 88 ? -2.275 12.945 10.643 1.00 73.38 88 ALA A C 1
ATOM 721 O O . ALA A 1 88 ? -2.529 12.180 9.717 1.00 73.38 88 ALA A O 1
ATOM 722 N N . ILE A 1 89 ? -2.036 12.508 11.878 1.00 76.50 89 ILE A N 1
ATOM 723 C CA . ILE A 1 89 ? -2.071 11.093 12.247 1.00 76.50 89 ILE A CA 1
ATOM 724 C C . ILE A 1 89 ? -3.471 10.519 12.001 1.00 76.50 89 ILE A C 1
ATOM 726 O O . ILE A 1 89 ? -3.600 9.458 11.396 1.00 76.50 89 ILE A O 1
ATOM 730 N N . GLU A 1 90 ? -4.515 11.239 12.405 1.00 80.06 90 GLU A N 1
ATOM 731 C CA . GLU A 1 90 ? -5.904 10.833 12.198 1.00 80.06 90 GLU A CA 1
ATOM 732 C C . GLU A 1 90 ? -6.269 10.731 10.710 1.00 80.06 90 GLU A C 1
ATOM 734 O O . GLU A 1 90 ? -6.793 9.707 10.275 1.00 80.06 90 GLU A O 1
ATOM 739 N N . ILE A 1 91 ? -5.912 11.732 9.897 1.00 80.12 91 ILE A N 1
ATOM 740 C CA . ILE A 1 91 ? -6.126 11.695 8.441 1.00 80.12 91 ILE A CA 1
ATOM 741 C C . ILE A 1 91 ? -5.407 10.494 7.821 1.00 80.12 91 ILE A C 1
ATOM 743 O O . ILE A 1 91 ? -5.995 9.759 7.033 1.00 80.12 91 ILE A O 1
ATOM 747 N N . ALA A 1 92 ? -4.149 10.257 8.197 1.00 80.56 92 ALA A N 1
ATOM 748 C CA . ALA A 1 92 ? -3.381 9.112 7.722 1.00 80.56 92 ALA A CA 1
ATOM 749 C C . ALA A 1 92 ? -4.045 7.772 8.083 1.00 80.56 92 ALA A C 1
ATOM 751 O O . ALA A 1 92 ? -4.121 6.883 7.235 1.00 80.56 92 ALA A O 1
ATOM 752 N N . ARG A 1 93 ? -4.551 7.628 9.314 1.00 85.19 93 ARG A N 1
ATOM 753 C CA . ARG A 1 93 ? -5.308 6.439 9.739 1.00 85.19 93 ARG A CA 1
ATOM 754 C C . ARG A 1 93 ? -6.570 6.261 8.914 1.00 85.19 93 ARG A C 1
ATOM 756 O O . ARG A 1 93 ? -6.812 5.156 8.441 1.00 85.19 93 ARG A O 1
ATOM 763 N N . ASN A 1 94 ? -7.330 7.334 8.720 1.00 86.69 94 ASN A N 1
ATOM 764 C CA . ASN A 1 94 ? -8.574 7.297 7.964 1.00 86.69 94 ASN A CA 1
ATOM 765 C C . ASN A 1 94 ? -8.321 6.865 6.518 1.00 86.69 94 ASN A C 1
ATOM 767 O O . ASN A 1 94 ? -8.950 5.915 6.070 1.00 86.69 94 ASN A O 1
ATOM 771 N N . LEU A 1 95 ? -7.322 7.447 5.844 1.00 86.00 95 LEU A N 1
ATOM 772 C CA . LEU A 1 95 ? -6.926 7.056 4.484 1.00 86.00 95 LEU A CA 1
ATOM 773 C C . LEU A 1 95 ? -6.553 5.568 4.382 1.00 86.00 95 LEU A C 1
ATOM 775 O O . LEU A 1 95 ? -6.894 4.907 3.406 1.00 86.00 95 LEU A O 1
ATOM 779 N N . LEU A 1 96 ? -5.873 5.013 5.389 1.00 87.69 96 LEU A N 1
ATOM 780 C CA . LEU A 1 96 ? -5.523 3.586 5.418 1.00 87.69 96 LEU A CA 1
ATOM 781 C C . LEU A 1 96 ? -6.730 2.663 5.640 1.00 87.69 96 LEU A C 1
ATOM 783 O O . LEU A 1 96 ? -6.655 1.490 5.276 1.00 87.69 96 LEU A O 1
ATOM 787 N N . LEU A 1 97 ? -7.803 3.174 6.250 1.00 90.25 97 LEU A N 1
ATOM 788 C CA . LEU A 1 97 ? -9.057 2.458 6.501 1.00 90.25 97 LEU A CA 1
ATOM 789 C C . LEU A 1 97 ? -10.073 2.617 5.360 1.00 90.25 97 LEU A C 1
ATOM 791 O O . LEU A 1 97 ? -11.085 1.915 5.344 1.00 90.25 97 LEU A O 1
ATOM 795 N N . GLU A 1 98 ? -9.831 3.524 4.412 1.00 90.12 98 GLU A N 1
ATOM 796 C CA . GLU A 1 98 ? -10.714 3.719 3.267 1.00 90.12 98 GLU A CA 1
ATOM 797 C C . GLU A 1 98 ? -10.772 2.478 2.363 1.00 90.12 98 GLU A C 1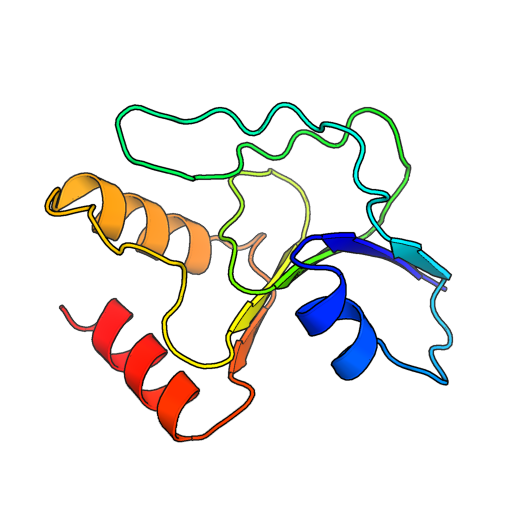
ATOM 799 O O . GLU A 1 98 ? -9.810 1.731 2.186 1.00 90.12 98 GLU A O 1
ATOM 804 N N . SER A 1 99 ? -11.922 2.275 1.717 1.00 93.00 99 SER A N 1
ATOM 805 C CA . SER A 1 99 ? -12.179 1.087 0.889 1.00 93.00 99 SER A CA 1
ATOM 806 C C . SER A 1 99 ? -11.288 0.971 -0.360 1.00 93.00 99 SER A C 1
ATOM 808 O O . SER A 1 99 ? -11.155 -0.115 -0.931 1.00 93.00 99 SER A O 1
ATOM 810 N N . ASN A 1 100 ? -10.701 2.073 -0.824 1.00 92.12 100 ASN A N 1
ATOM 811 C CA . ASN A 1 100 ? -9.730 2.160 -1.921 1.00 92.12 100 ASN A CA 1
ATOM 812 C C . ASN A 1 100 ? -8.315 1.711 -1.493 1.00 92.12 100 ASN A C 1
ATOM 814 O O . ASN A 1 100 ? -7.572 1.232 -2.351 1.00 92.12 100 ASN A O 1
ATOM 818 N N . CYS A 1 101 ? -7.967 1.788 -0.203 1.00 92.19 101 CYS A N 1
ATOM 819 C CA . CYS A 1 101 ? -6.763 1.205 0.375 1.00 92.19 101 CYS A CA 1
ATOM 820 C C . CYS A 1 101 ? -6.960 -0.312 0.455 1.00 92.19 101 CYS A C 1
ATOM 822 O O . CYS A 1 101 ? -7.546 -0.862 1.386 1.00 92.19 101 CYS A O 1
ATOM 824 N N . LYS A 1 102 ? -6.514 -1.023 -0.580 1.00 94.44 102 LYS A N 1
ATOM 825 C CA . LYS A 1 102 ? -6.788 -2.457 -0.730 1.00 94.44 102 LYS A CA 1
ATOM 826 C C . LYS A 1 102 ? -5.928 -3.313 0.180 1.00 94.44 102 LYS A C 1
ATOM 828 O O . LYS A 1 102 ? -6.326 -4.428 0.519 1.00 94.44 102 LYS A O 1
ATOM 833 N N . LYS A 1 103 ? -4.725 -2.842 0.519 1.00 92.50 103 LYS A N 1
ATOM 834 C CA . LYS A 1 103 ? -3.797 -3.602 1.352 1.00 92.50 103 LYS A CA 1
ATOM 835 C C . LYS A 1 103 ? -2.702 -2.732 1.952 1.00 92.50 103 LYS A C 1
ATOM 837 O O . LYS A 1 103 ? -2.087 -1.918 1.269 1.00 92.50 103 LYS A O 1
ATOM 842 N N . VAL A 1 104 ? -2.385 -3.029 3.206 1.00 90.56 104 VAL A N 1
ATOM 843 C CA . VAL A 1 104 ? -1.187 -2.555 3.896 1.00 90.56 104 VAL A CA 1
ATOM 844 C C . VAL A 1 104 ? -0.242 -3.742 4.065 1.00 90.56 104 VAL A C 1
ATOM 846 O O . VAL A 1 104 ? -0.596 -4.756 4.667 1.00 90.56 104 VAL A O 1
ATOM 849 N N . ILE A 1 105 ? 0.953 -3.644 3.494 1.00 90.25 105 ILE A N 1
ATOM 850 C CA . ILE A 1 105 ? 1.969 -4.694 3.493 1.00 90.25 105 ILE A CA 1
ATOM 851 C C . ILE A 1 105 ? 3.091 -4.284 4.442 1.00 90.25 105 ILE A C 1
ATOM 853 O O . ILE A 1 105 ? 3.766 -3.277 4.241 1.00 90.25 105 ILE A O 1
ATOM 857 N N . ALA A 1 106 ? 3.323 -5.096 5.466 1.00 88.88 106 ALA A N 1
ATOM 858 C CA . ALA A 1 106 ? 4.507 -5.000 6.306 1.00 88.88 106 ALA A CA 1
ATOM 859 C C . ALA A 1 106 ? 5.572 -5.969 5.785 1.00 88.88 106 ALA A C 1
ATOM 861 O O . ALA A 1 106 ? 5.287 -7.160 5.658 1.00 88.88 106 ALA A O 1
ATOM 862 N N . VAL A 1 107 ? 6.794 -5.497 5.519 1.00 86.88 107 VAL A N 1
ATOM 863 C CA . VAL A 1 107 ? 7.881 -6.394 5.063 1.00 86.88 107 VAL A CA 1
ATOM 864 C C . VAL A 1 107 ? 8.475 -7.238 6.198 1.00 86.88 107 VAL A C 1
ATOM 866 O O . VAL A 1 107 ? 9.199 -8.193 5.946 1.00 86.88 107 VAL A O 1
ATOM 869 N N . SER A 1 108 ? 8.205 -6.876 7.457 1.00 86.19 108 SER A N 1
ATOM 870 C CA . SER A 1 108 ? 8.759 -7.532 8.644 1.00 86.19 108 SER A CA 1
ATOM 871 C C . SER A 1 108 ? 7.754 -7.566 9.798 1.00 86.19 108 SER A C 1
ATOM 873 O O . SER A 1 108 ? 6.800 -6.784 9.844 1.00 86.19 108 SER A O 1
ATOM 875 N N . ILE A 1 109 ? 7.986 -8.450 10.775 1.00 89.00 109 ILE A N 1
ATOM 876 C CA . ILE A 1 109 ? 7.193 -8.505 12.019 1.00 89.00 109 ILE A CA 1
ATOM 877 C C . ILE A 1 109 ? 7.292 -7.175 12.778 1.00 89.00 109 ILE A C 1
ATOM 879 O O . ILE A 1 109 ? 6.295 -6.693 13.315 1.00 89.00 109 ILE A O 1
ATOM 883 N N . HIS A 1 110 ? 8.477 -6.559 12.780 1.00 86.50 110 HIS A N 1
ATOM 884 C CA . HIS A 1 110 ? 8.695 -5.250 13.388 1.00 86.50 110 HIS A CA 1
ATOM 885 C C . HIS A 1 110 ? 7.824 -4.170 12.730 1.00 86.50 110 HIS A C 1
ATOM 887 O O . HIS A 1 110 ? 7.099 -3.461 13.426 1.00 86.50 110 HIS A O 1
ATOM 893 N N . ALA A 1 111 ? 7.813 -4.109 11.394 1.00 85.50 111 ALA A N 1
ATOM 894 C CA . ALA A 1 111 ? 6.948 -3.195 10.653 1.00 85.50 111 ALA A CA 1
ATOM 895 C C . ALA A 1 111 ? 5.470 -3.460 10.960 1.00 85.50 111 ALA A C 1
ATOM 897 O O . ALA A 1 111 ? 4.727 -2.534 11.260 1.00 85.50 111 ALA A O 1
ATOM 898 N N . LYS A 1 112 ? 5.044 -4.730 10.986 1.00 88.75 112 LYS A N 1
ATOM 899 C CA . LYS A 1 112 ? 3.661 -5.095 11.322 1.00 88.75 112 LYS A CA 1
ATOM 900 C C . LYS A 1 112 ? 3.258 -4.564 12.697 1.00 88.75 112 LYS A C 1
ATOM 902 O O . LYS A 1 112 ? 2.168 -4.017 12.833 1.00 88.75 112 LYS A O 1
ATOM 907 N N . LYS A 1 113 ? 4.125 -4.708 13.703 1.00 87.50 113 LYS A N 1
ATOM 908 C CA . LYS A 1 113 ? 3.875 -4.176 15.047 1.00 87.50 113 LYS A CA 1
ATOM 909 C C . LYS A 1 113 ? 3.726 -2.653 15.022 1.00 87.50 113 LYS A C 1
ATOM 911 O O . LYS A 1 113 ? 2.731 -2.156 15.530 1.00 87.50 113 LYS A O 1
ATOM 916 N N . SER A 1 114 ? 4.645 -1.947 14.362 1.00 83.00 114 SER A N 1
ATOM 917 C CA . SER A 1 114 ? 4.588 -0.484 14.221 1.00 83.00 114 SER A CA 1
ATOM 918 C C . SER A 1 114 ? 3.272 -0.007 13.588 1.00 83.00 114 SER A C 1
ATOM 920 O O . SER A 1 114 ? 2.635 0.912 14.091 1.00 83.00 114 SER A O 1
ATOM 922 N N . ILE A 1 115 ? 2.799 -0.694 12.545 1.00 84.50 115 ILE A N 1
ATOM 923 C CA . ILE A 1 115 ? 1.516 -0.398 11.886 1.00 84.50 115 ILE A CA 1
ATOM 924 C C . ILE A 1 115 ? 0.329 -0.603 12.831 1.00 84.50 115 ILE A C 1
ATOM 926 O O . ILE A 1 115 ? -0.584 0.216 12.875 1.00 84.50 115 ILE A O 1
ATOM 930 N N . LEU A 1 116 ? 0.324 -1.696 13.593 1.00 86.38 116 LEU A N 1
ATOM 931 C CA . LEU A 1 116 ? -0.750 -1.963 14.548 1.00 86.38 116 LEU A CA 1
ATOM 932 C C . LEU A 1 116 ? -0.766 -0.931 15.676 1.00 86.38 116 LEU A C 1
ATOM 934 O O . LEU A 1 116 ? -1.835 -0.461 16.052 1.00 86.38 116 LEU A O 1
ATOM 938 N N . ASP A 1 117 ? 0.402 -0.561 16.193 1.00 84.06 117 ASP A N 1
ATOM 939 C CA . ASP A 1 117 ? 0.525 0.451 17.242 1.00 84.06 117 ASP A CA 1
ATOM 940 C C . ASP A 1 117 ? 0.129 1.840 16.713 1.00 84.06 117 ASP A C 1
ATOM 942 O O . ASP A 1 117 ? -0.537 2.604 17.413 1.00 84.06 117 ASP A O 1
ATOM 946 N N . PHE A 1 118 ? 0.424 2.131 15.441 1.00 80.31 118 PHE A N 1
ATOM 947 C CA . PHE A 1 118 ? -0.051 3.332 14.760 1.00 80.31 118 PHE A CA 1
ATOM 948 C C . PHE A 1 118 ? -1.580 3.437 14.759 1.00 80.31 118 PHE A C 1
ATOM 950 O O . PHE A 1 118 ? -2.081 4.541 14.931 1.00 80.31 118 PHE A O 1
ATOM 957 N N . HIS A 1 119 ? -2.324 2.334 14.628 1.00 78.31 119 HIS A N 1
ATOM 958 C CA . HIS A 1 119 ? -3.796 2.336 14.629 1.00 78.31 119 HIS A CA 1
ATOM 959 C C . HIS A 1 119 ? -4.453 2.274 16.019 1.00 78.31 119 HIS A C 1
ATOM 961 O O . HIS A 1 119 ? -5.658 2.488 16.110 1.00 78.31 119 HIS A O 1
ATOM 967 N N . LYS A 1 120 ? -3.707 1.942 17.079 1.00 77.00 120 LYS A N 1
ATOM 968 C CA . LYS A 1 120 ? -4.248 1.822 18.448 1.00 77.00 120 LYS A CA 1
ATOM 969 C C . LYS A 1 120 ? -4.243 3.130 19.236 1.00 77.00 120 LYS A C 1
ATOM 971 O O . LYS A 1 120 ? -5.075 3.290 20.125 1.00 77.00 120 LYS A O 1
ATOM 976 N N . ASN A 1 121 ? -3.253 3.981 18.971 1.00 58.56 121 ASN A N 1
ATOM 977 C CA . ASN A 1 121 ? -3.140 5.314 19.572 1.00 58.56 121 ASN A CA 1
ATOM 978 C C . ASN A 1 121 ? -4.053 6.302 18.846 1.00 58.56 121 ASN A C 1
ATOM 980 O O . ASN A 1 121 ? -3.803 7.523 18.926 1.00 58.56 121 ASN A O 1
#

Radius of gyration: 14.06 Å; chains: 1; bounding box: 28×34×37 Å

Foldseek 3Di:
DFEEEEDDDPVVCVVPPDPDDPYHYHYDDPDDDPQPQDPLGRARQDDPVDDDGQEYEYELHQYDDPHQYEYEYAAANHCCPVRPDPVSLVVSLVSCVDPSHPYYHYPDPNRVVNVVVSNPD